Protein AF-A0A849S8N4-F1 (afdb_monomer)

Sequence (124 aa):
MDWRTNKRELRKEKRALIDKIHLDLNAIEQKAVAYHQSTHSNEQLGKEIKVLLNRLISVLNREKLISQDDFSSFSNFRKAITLNNFDSSAFVCQPDNSELLDRIYAAKDQLIHNIETKFNTDFR

Radius of gyration: 16.68 Å; Cα contacts (8 Å, |Δi|>4): 88; chains: 1; bounding box: 46×22×46 Å

Foldseek 3Di:
DDVVVVLVVVLVVLVVLLVVLLVLLVVLLVLLLCQLQDPDRDVVSLVVSVVSLVVSVVSCVVVVLADPVRVVLSVQLVCLRPPPQHPDPPHDRADPPGPSSVSNVVSSVSNSVRSVVSSVVVSD

Nearest PDB structures (foldseek):
  1s94-assembly2_B  TM=5.318E-01  e=7.123E-02  Doryteuthis pealeii
  7udc-assembly1_B  TM=5.295E-01  e=1.558E-01  Rattus norvegicus
  4llc-assembly2_B  TM=5.418E-01  e=4.663E-01  Pseudomonas aeruginosa PAO1
  3lg7-assembly1_B  TM=5.474E-01  e=5.176E-01  synthetic construct

pLDDT: mean 90.96, std 7.12, range [55.38, 97.62]

Structure (mmCIF, N/CA/C/O backbone):
data_AF-A0A849S8N4-F1
#
_entry.id   AF-A0A849S8N4-F1
#
loop_
_atom_site.group_PDB
_atom_site.id
_atom_site.type_symbol
_atom_site.label_atom_id
_atom_site.label_alt_id
_atom_site.label_comp_id
_atom_site.label_asym_id
_atom_site.label_entity_id
_atom_site.label_seq_id
_atom_site.pdbx_PDB_ins_code
_atom_site.Cartn_x
_atom_site.Cartn_y
_atom_site.Cartn_z
_atom_site.occupancy
_atom_site.B_iso_or_equiv
_atom_site.auth_seq_id
_atom_site.auth_comp_id
_atom_site.auth_asym_id
_atom_site.auth_atom_id
_atom_site.pdbx_PDB_model_num
ATOM 1 N N . MET A 1 1 ? 30.457 3.423 -23.949 1.00 55.38 1 MET A N 1
ATOM 2 C CA . MET A 1 1 ? 29.705 2.948 -22.768 1.00 55.38 1 MET A CA 1
ATOM 3 C C . MET A 1 1 ? 28.560 2.094 -23.288 1.00 55.38 1 MET A C 1
ATOM 5 O O . MET A 1 1 ? 27.837 2.568 -24.154 1.00 55.38 1 MET A O 1
ATOM 9 N N . ASP A 1 2 ? 28.475 0.828 -22.883 1.00 77.25 2 ASP A N 1
ATOM 10 C CA . ASP A 1 2 ? 27.567 -0.147 -23.498 1.00 77.25 2 ASP A CA 1
ATOM 11 C C . ASP A 1 2 ? 26.132 0.030 -22.970 1.00 77.25 2 ASP A C 1
ATOM 13 O O . ASP A 1 2 ? 25.839 -0.221 -21.799 1.00 77.25 2 ASP A O 1
ATOM 17 N N . TRP A 1 3 ? 25.235 0.513 -23.830 1.00 75.75 3 TRP A N 1
ATOM 18 C CA . TRP A 1 3 ? 23.852 0.859 -23.484 1.00 75.75 3 TRP A CA 1
ATOM 19 C C . TRP A 1 3 ? 23.062 -0.331 -22.914 1.00 75.75 3 TRP A C 1
ATOM 21 O O . TRP A 1 3 ? 22.162 -0.144 -22.091 1.00 75.75 3 TRP A O 1
ATOM 31 N N . ARG A 1 4 ? 23.421 -1.562 -23.307 1.00 76.38 4 ARG A N 1
ATOM 32 C CA . ARG A 1 4 ? 22.798 -2.801 -22.814 1.00 76.38 4 ARG A CA 1
ATOM 33 C C . ARG A 1 4 ? 23.134 -3.064 -21.351 1.00 76.38 4 ARG A C 1
ATOM 35 O O . ARG A 1 4 ? 22.255 -3.451 -20.581 1.00 76.38 4 ARG A O 1
ATOM 42 N N . THR A 1 5 ? 24.382 -2.811 -20.966 1.00 82.44 5 THR A N 1
ATOM 43 C CA . THR A 1 5 ? 24.846 -2.935 -19.579 1.00 82.44 5 THR A CA 1
ATOM 44 C C . THR A 1 5 ? 24.119 -1.931 -18.691 1.00 82.44 5 THR A C 1
ATOM 46 O O . THR A 1 5 ? 23.567 -2.318 -17.665 1.00 82.44 5 THR A O 1
ATOM 49 N N . ASN A 1 6 ? 23.980 -0.681 -19.144 1.00 84.62 6 ASN A N 1
ATOM 50 C CA . ASN A 1 6 ? 23.258 0.352 -18.395 1.00 84.62 6 ASN A CA 1
ATOM 51 C C . ASN A 1 6 ? 21.762 0.020 -18.211 1.00 84.62 6 ASN A C 1
ATOM 53 O O . ASN A 1 6 ? 21.243 0.177 -17.107 1.00 84.62 6 ASN A O 1
ATOM 57 N N . LYS A 1 7 ? 21.065 -0.500 -19.240 1.00 87.56 7 LYS A N 1
ATOM 58 C CA . LYS A 1 7 ? 19.651 -0.929 -19.106 1.00 87.56 7 LYS A CA 1
ATOM 59 C C . LYS A 1 7 ? 19.503 -2.085 -18.105 1.00 87.56 7 LYS A C 1
ATOM 61 O O . LYS A 1 7 ? 18.538 -2.117 -17.341 1.00 87.56 7 LYS A O 1
ATOM 66 N N . ARG A 1 8 ? 20.449 -3.032 -18.091 1.00 89.81 8 ARG A N 1
ATOM 67 C CA . ARG A 1 8 ? 20.438 -4.175 -17.164 1.00 89.81 8 ARG A CA 1
ATOM 68 C C . ARG A 1 8 ? 20.652 -3.744 -15.715 1.00 89.81 8 ARG A C 1
ATOM 70 O O . ARG A 1 8 ? 19.926 -4.228 -14.850 1.00 89.81 8 ARG A O 1
ATOM 77 N N . GLU A 1 9 ? 21.617 -2.868 -15.455 1.00 92.94 9 GLU A N 1
ATOM 78 C CA . GLU A 1 9 ? 21.875 -2.385 -14.093 1.00 92.94 9 GLU A CA 1
ATOM 79 C C . GLU A 1 9 ? 20.701 -1.552 -13.567 1.00 92.94 9 GLU A C 1
ATOM 81 O O . GLU A 1 9 ? 20.194 -1.848 -12.487 1.00 92.94 9 GLU A O 1
ATOM 86 N N . LEU A 1 10 ? 20.140 -0.650 -14.382 1.00 91.69 10 LEU A N 1
ATOM 87 C CA . LEU A 1 10 ? 18.944 0.111 -14.002 1.00 91.69 10 LEU A CA 1
ATOM 88 C C . LEU A 1 10 ? 17.755 -0.801 -13.649 1.00 91.69 10 LEU A C 1
ATOM 90 O O . LEU A 1 10 ? 17.031 -0.550 -12.685 1.00 91.69 10 LEU A O 1
ATOM 94 N N . ARG A 1 11 ? 17.555 -1.892 -14.403 1.00 93.31 11 ARG A N 1
ATOM 95 C CA . ARG A 1 11 ? 16.510 -2.882 -14.100 1.00 93.31 11 ARG A CA 1
ATOM 96 C C . ARG A 1 11 ? 16.728 -3.541 -12.736 1.0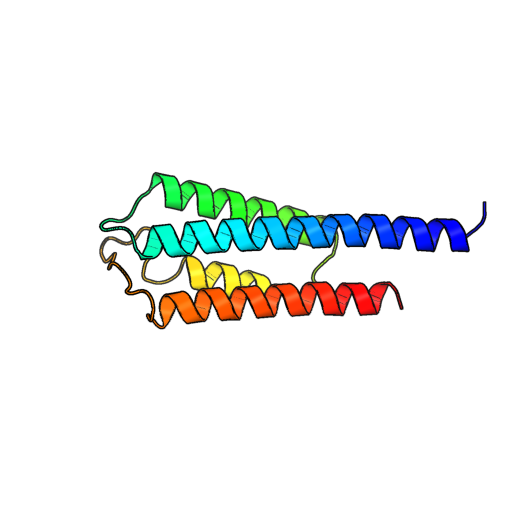0 93.31 11 ARG A C 1
ATOM 98 O O . ARG A 1 11 ? 15.760 -3.730 -12.002 1.00 93.31 11 ARG A O 1
ATOM 105 N N . LYS A 1 12 ? 17.969 -3.907 -12.397 1.00 95.00 12 LYS A N 1
ATOM 106 C CA . LYS A 1 12 ? 18.298 -4.509 -11.092 1.00 95.00 12 LYS A CA 1
ATOM 107 C C . LYS A 1 12 ? 18.065 -3.527 -9.951 1.00 95.00 12 LYS A C 1
ATOM 109 O O . LYS A 1 12 ? 17.455 -3.904 -8.957 1.00 95.00 12 LYS A O 1
ATOM 114 N N . GLU A 1 13 ? 18.502 -2.280 -10.110 1.00 93.94 13 GLU A N 1
ATOM 115 C CA . GLU A 1 13 ? 18.288 -1.220 -9.120 1.00 93.94 13 GLU A CA 1
ATOM 116 C C . GLU A 1 13 ? 16.795 -1.004 -8.856 1.00 93.94 13 GLU A C 1
ATOM 118 O O . GLU A 1 13 ? 16.355 -0.997 -7.704 1.00 93.94 13 GLU A O 1
ATOM 123 N N . LYS A 1 14 ? 15.988 -0.912 -9.921 1.00 94.06 14 LYS A N 1
ATOM 124 C CA . LYS A 1 14 ? 14.531 -0.786 -9.795 1.00 94.06 14 LYS A CA 1
ATOM 125 C C . LYS A 1 14 ? 13.891 -2.016 -9.163 1.00 94.06 14 LYS A C 1
ATOM 127 O O . LYS A 1 14 ? 12.970 -1.857 -8.367 1.00 94.06 14 LYS A O 1
ATOM 132 N N . ARG A 1 15 ? 14.389 -3.222 -9.446 1.00 96.06 15 ARG A N 1
ATOM 133 C CA . ARG A 1 15 ? 13.887 -4.437 -8.797 1.00 96.06 15 ARG A CA 1
ATOM 134 C C . ARG A 1 15 ? 14.169 -4.442 -7.296 1.00 96.06 15 ARG A C 1
ATOM 136 O O . ARG A 1 15 ? 13.244 -4.656 -6.52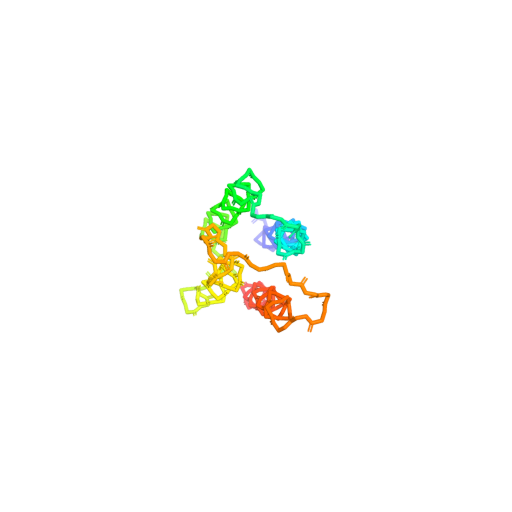5 1.00 96.06 15 ARG A O 1
ATOM 143 N N . ALA A 1 16 ? 15.398 -4.126 -6.890 1.00 96.31 16 ALA A N 1
ATOM 144 C CA . ALA A 1 16 ? 15.770 -4.055 -5.478 1.00 96.31 16 ALA A CA 1
ATOM 145 C C . ALA A 1 16 ? 14.927 -3.022 -4.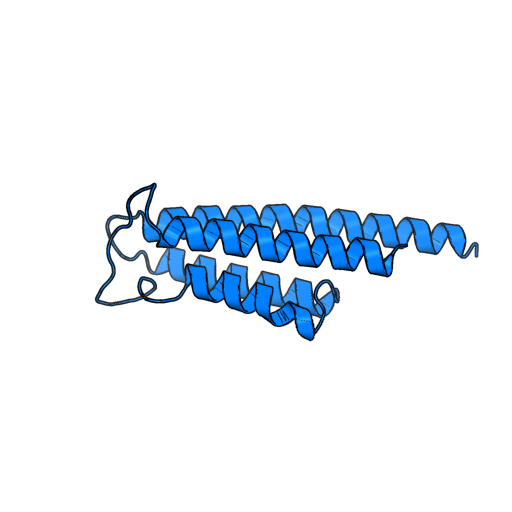708 1.00 96.31 16 ALA A C 1
ATOM 147 O O . ALA A 1 16 ? 14.534 -3.247 -3.563 1.00 96.31 16 ALA A O 1
ATOM 148 N N . LEU A 1 17 ? 14.608 -1.895 -5.349 1.00 95.69 17 LEU A N 1
ATOM 149 C CA . LEU A 1 17 ? 13.689 -0.904 -4.798 1.00 95.69 17 LEU A CA 1
ATOM 150 C C . LEU A 1 17 ? 12.263 -1.456 -4.634 1.00 95.69 17 LEU A C 1
ATOM 152 O O . LEU A 1 17 ? 11.645 -1.218 -3.599 1.00 95.69 17 LEU A O 1
ATOM 156 N N . ILE A 1 18 ? 11.739 -2.171 -5.633 1.00 95.81 18 ILE A N 1
ATOM 157 C CA . ILE A 1 18 ? 10.412 -2.798 -5.552 1.00 95.81 18 ILE A CA 1
ATOM 158 C C . ILE A 1 18 ? 10.383 -3.819 -4.417 1.00 95.81 18 ILE A C 1
ATOM 160 O O . ILE A 1 18 ? 9.487 -3.750 -3.583 1.00 95.81 18 ILE A O 1
ATOM 164 N N . ASP A 1 19 ? 11.389 -4.686 -4.306 1.00 97.00 19 ASP A N 1
ATOM 165 C CA . ASP A 1 19 ? 11.469 -5.673 -3.223 1.00 97.00 19 ASP A CA 1
ATOM 166 C C . ASP A 1 19 ? 11.455 -4.991 -1.838 1.00 97.00 19 ASP A C 1
ATOM 168 O O . ASP A 1 19 ? 10.787 -5.454 -0.914 1.00 97.00 19 ASP A O 1
ATOM 172 N N . LYS A 1 20 ? 12.101 -3.824 -1.697 1.00 96.31 20 LYS A N 1
ATOM 173 C CA . LYS A 1 20 ? 12.003 -3.010 -0.476 1.00 96.31 20 LYS A CA 1
ATOM 174 C C . LYS A 1 20 ? 10.588 -2.469 -0.235 1.00 96.31 20 LYS A C 1
ATOM 176 O O . LYS A 1 20 ? 10.124 -2.478 0.900 1.00 96.31 20 LYS A O 1
ATOM 181 N N . ILE A 1 21 ? 9.895 -2.017 -1.276 1.00 96.25 21 ILE A N 1
ATOM 182 C CA . ILE A 1 21 ? 8.514 -1.522 -1.167 1.00 96.25 21 ILE A CA 1
ATOM 183 C C . ILE A 1 21 ? 7.555 -2.632 -0.730 1.00 96.25 21 ILE A C 1
ATOM 185 O O . ILE A 1 21 ? 6.658 -2.364 0.064 1.00 96.25 21 ILE A O 1
ATOM 189 N N . HIS A 1 22 ? 7.758 -3.872 -1.183 1.00 96.69 22 HIS A N 1
ATOM 190 C CA . HIS A 1 22 ? 7.001 -5.028 -0.684 1.00 96.69 22 HIS A CA 1
ATOM 191 C C . HIS A 1 22 ? 7.162 -5.193 0.832 1.00 96.69 22 HIS A C 1
ATOM 193 O O . HIS A 1 22 ? 6.174 -5.386 1.542 1.00 96.69 22 HIS A O 1
ATOM 199 N N . LEU A 1 23 ? 8.389 -5.065 1.348 1.00 97.19 23 LEU A N 1
ATOM 200 C CA . LEU A 1 23 ? 8.645 -5.119 2.792 1.00 97.19 23 LEU A CA 1
ATOM 201 C C . LEU A 1 23 ? 7.959 -3.966 3.536 1.00 97.19 23 LEU A C 1
ATOM 203 O O . LEU A 1 23 ? 7.317 -4.198 4.560 1.00 97.19 23 LEU A O 1
ATOM 207 N N . ASP A 1 24 ? 8.051 -2.746 3.005 1.00 96.50 24 ASP A N 1
ATOM 208 C CA . ASP A 1 24 ? 7.409 -1.568 3.596 1.00 96.50 24 ASP A CA 1
ATOM 209 C C . ASP A 1 24 ? 5.873 -1.718 3.621 1.00 96.50 24 ASP A C 1
ATOM 211 O O . ASP A 1 24 ? 5.236 -1.397 4.625 1.00 96.50 24 ASP A O 1
ATOM 215 N N . LEU A 1 25 ? 5.270 -2.252 2.553 1.00 97.38 25 LEU A N 1
ATOM 216 C CA . LEU A 1 25 ? 3.831 -2.527 2.470 1.00 97.38 25 LEU A CA 1
ATOM 217 C C . LEU A 1 25 ? 3.378 -3.575 3.488 1.00 97.38 25 LEU A C 1
ATOM 219 O O . LEU A 1 25 ? 2.383 -3.356 4.177 1.00 97.38 25 LEU A O 1
ATOM 223 N N . ASN A 1 26 ? 4.125 -4.671 3.631 1.00 97.50 26 ASN A N 1
ATOM 224 C CA . ASN A 1 26 ? 3.839 -5.692 4.640 1.00 97.50 26 ASN A CA 1
ATOM 225 C C . ASN A 1 26 ? 3.948 -5.126 6.062 1.00 97.50 26 ASN A C 1
ATOM 227 O O . ASN A 1 26 ? 3.108 -5.420 6.908 1.00 97.50 26 ASN A O 1
ATOM 231 N N . ALA A 1 27 ? 4.935 -4.268 6.329 1.00 96.81 27 ALA A N 1
ATOM 232 C CA . ALA A 1 27 ? 5.069 -3.619 7.630 1.00 96.81 27 ALA A CA 1
ATOM 233 C C . ALA A 1 27 ? 3.907 -2.651 7.923 1.00 96.81 27 ALA A C 1
ATOM 235 O O . ALA A 1 27 ? 3.422 -2.591 9.056 1.00 96.81 27 ALA A O 1
ATOM 236 N N . ILE A 1 28 ? 3.448 -1.897 6.916 1.00 97.62 28 ILE A N 1
ATOM 237 C CA . ILE A 1 28 ? 2.277 -1.015 7.038 1.00 97.62 28 ILE A CA 1
ATOM 238 C C . ILE A 1 28 ? 1.018 -1.834 7.315 1.00 97.62 28 ILE A C 1
ATOM 240 O O . ILE A 1 28 ? 0.276 -1.491 8.232 1.00 97.62 28 ILE A O 1
ATOM 244 N N . GLU A 1 29 ? 0.795 -2.910 6.562 1.00 97.19 29 GLU A N 1
ATOM 245 C CA . GLU A 1 29 ? -0.331 -3.821 6.770 1.00 97.19 29 GLU A CA 1
ATOM 246 C C . GLU A 1 29 ? -0.325 -4.395 8.184 1.00 97.19 29 GLU A C 1
ATOM 248 O O . GLU A 1 29 ? -1.314 -4.253 8.892 1.00 97.19 29 GLU A O 1
ATOM 253 N N . GLN A 1 30 ? 0.787 -4.982 8.629 1.00 96.75 30 GLN A N 1
ATOM 254 C CA . GLN A 1 30 ? 0.883 -5.575 9.966 1.00 96.75 30 GLN A CA 1
ATOM 255 C C . GLN A 1 30 ? 0.570 -4.556 11.064 1.00 96.75 30 GLN A C 1
ATOM 257 O O . GLN A 1 30 ? -0.159 -4.859 12.008 1.00 96.75 30 GLN A O 1
ATOM 262 N N . LYS A 1 31 ? 1.076 -3.324 10.931 1.00 96.38 31 LYS A N 1
ATOM 263 C CA . LYS A 1 31 ? 0.758 -2.235 11.863 1.00 96.38 31 LYS A CA 1
ATOM 264 C C . LYS A 1 31 ? -0.711 -1.829 11.797 1.00 96.38 31 LYS A C 1
ATOM 266 O O . LYS A 1 31 ? -1.299 -1.579 12.844 1.00 96.38 31 LYS A O 1
ATOM 271 N N . ALA A 1 32 ? -1.296 -1.759 10.604 1.00 95.44 32 ALA A N 1
ATOM 272 C CA . ALA A 1 32 ? -2.708 -1.439 10.428 1.00 95.44 32 ALA A CA 1
ATOM 273 C C . ALA A 1 32 ? -3.605 -2.516 11.050 1.00 95.44 32 ALA A C 1
ATOM 275 O O . ALA A 1 32 ? -4.485 -2.185 11.837 1.00 95.44 32 ALA A O 1
ATOM 276 N N . VAL A 1 33 ? -3.333 -3.793 10.782 1.00 95.38 33 VAL A N 1
ATOM 277 C CA . VAL A 1 33 ? -4.035 -4.932 11.390 1.00 95.38 33 VAL A CA 1
ATOM 278 C C . VAL A 1 33 ? -3.941 -4.850 12.914 1.00 95.38 33 VAL A C 1
ATOM 280 O O . VAL A 1 33 ? -4.967 -4.814 13.585 1.00 95.38 33 VAL A O 1
ATOM 283 N N . ALA A 1 34 ? -2.733 -4.686 13.462 1.00 94.94 34 ALA A N 1
ATOM 284 C CA . ALA A 1 34 ? -2.533 -4.549 14.904 1.00 94.94 34 ALA A CA 1
ATOM 285 C C . ALA A 1 34 ? -3.274 -3.340 15.506 1.00 94.94 34 ALA A C 1
ATOM 287 O O . ALA A 1 34 ? -3.777 -3.425 16.624 1.00 94.94 34 ALA A O 1
ATOM 288 N N . TYR A 1 35 ? -3.365 -2.225 14.775 1.00 95.12 35 TYR A N 1
ATOM 289 C CA . TYR A 1 35 ? -4.141 -1.054 15.186 1.00 95.12 35 TYR A CA 1
ATOM 290 C C . TYR A 1 35 ? -5.650 -1.331 15.182 1.00 95.12 35 TYR A C 1
ATOM 292 O O . TYR A 1 35 ? -6.351 -0.927 16.099 1.00 95.12 35 TYR A O 1
ATOM 300 N N . HIS A 1 36 ? -6.176 -2.017 14.169 1.00 94.56 36 HIS A N 1
ATOM 301 C CA . HIS A 1 36 ? -7.609 -2.311 14.087 1.00 94.56 36 HIS A CA 1
ATOM 302 C C . HIS A 1 36 ? -8.052 -3.415 15.050 1.00 94.56 36 HIS A C 1
ATOM 304 O O . HIS A 1 36 ? -9.213 -3.435 15.452 1.00 94.56 36 HIS A O 1
ATOM 310 N N . GLN A 1 37 ? -7.136 -4.293 15.451 1.00 94.06 37 GLN A N 1
ATOM 311 C CA . GLN A 1 37 ? -7.368 -5.363 16.423 1.00 94.06 37 GLN A CA 1
ATOM 312 C C . GLN A 1 37 ? -7.062 -4.953 17.870 1.00 94.06 37 GLN A C 1
ATOM 314 O O . GLN A 1 37 ? -7.294 -5.731 18.798 1.00 94.06 37 GLN A O 1
ATOM 319 N N . SER A 1 38 ? -6.518 -3.754 18.105 1.00 91.75 38 SER A N 1
ATOM 320 C CA . SER A 1 38 ? -6.248 -3.306 19.468 1.00 91.75 38 SER A CA 1
ATOM 321 C C . SER A 1 38 ? -7.544 -3.017 20.223 1.00 91.75 38 SER A C 1
ATOM 323 O O . SER A 1 38 ? -8.575 -2.663 19.659 1.00 91.75 38 SER A O 1
ATOM 325 N N . THR A 1 39 ? -7.493 -3.142 21.549 1.00 86.50 39 THR A N 1
ATOM 326 C CA . THR A 1 39 ? -8.659 -2.915 22.420 1.00 86.50 39 THR A CA 1
ATOM 327 C C . THR A 1 39 ? -9.140 -1.464 22.427 1.00 86.50 39 THR A C 1
ATOM 329 O O . THR A 1 39 ? -10.278 -1.190 22.793 1.00 86.50 39 THR A O 1
ATOM 332 N N . HIS A 1 40 ? -8.274 -0.533 22.035 1.00 86.56 40 HIS A N 1
ATOM 333 C CA . HIS A 1 40 ? -8.530 0.899 21.974 1.00 86.56 40 HIS A CA 1
ATOM 334 C C . HIS A 1 40 ? -7.779 1.513 20.791 1.00 86.56 40 HIS A C 1
ATOM 336 O O . HIS A 1 40 ? -6.780 0.955 20.335 1.00 86.56 40 HIS A O 1
ATOM 342 N N . SER A 1 41 ? -8.229 2.684 20.331 1.00 87.12 41 SER A N 1
ATOM 343 C CA . SER A 1 41 ? -7.513 3.473 19.323 1.00 87.12 41 SER A CA 1
ATOM 344 C C . SER A 1 41 ? -6.145 3.889 19.868 1.00 87.12 41 SER A C 1
ATOM 346 O O . SER A 1 41 ? -6.051 4.717 20.775 1.00 87.12 41 SER A O 1
ATOM 348 N N . ASN A 1 42 ? -5.074 3.311 19.325 1.00 90.19 42 ASN A N 1
ATOM 349 C CA . ASN A 1 42 ? -3.708 3.658 19.701 1.00 90.19 42 ASN A CA 1
ATOM 350 C C . ASN A 1 42 ? -3.194 4.805 18.820 1.00 90.19 42 ASN A C 1
ATOM 352 O O . ASN A 1 42 ? -2.648 4.577 17.739 1.00 90.19 42 ASN A O 1
ATOM 356 N N . GLU A 1 43 ? -3.346 6.044 19.290 1.00 89.62 43 GLU A N 1
ATOM 357 C CA . GLU A 1 43 ? -2.956 7.244 18.534 1.00 89.62 43 GLU A CA 1
ATOM 358 C C . GLU A 1 43 ? -1.494 7.233 18.066 1.00 89.62 43 GLU A C 1
ATOM 360 O O . GLU A 1 43 ? -1.176 7.747 16.991 1.00 89.62 43 GLU A O 1
ATOM 365 N N . GLN A 1 44 ? -0.585 6.670 18.866 1.00 91.69 44 GLN A N 1
ATOM 366 C CA . GLN A 1 44 ? 0.832 6.606 18.521 1.00 91.69 44 GLN A CA 1
ATOM 367 C C . GLN A 1 44 ? 1.049 5.693 17.312 1.00 91.69 44 GLN A C 1
ATOM 369 O O . GLN A 1 44 ? 1.695 6.091 16.339 1.00 91.69 44 GLN A O 1
ATOM 374 N N . LEU A 1 45 ? 0.445 4.506 17.330 1.00 93.06 45 LEU A N 1
ATOM 375 C CA . LEU A 1 45 ? 0.492 3.578 16.204 1.00 93.06 45 LEU A CA 1
ATOM 376 C C . LEU A 1 45 ? -0.210 4.166 14.968 1.00 93.06 45 LEU A C 1
ATOM 378 O O . LEU A 1 45 ? 0.308 4.055 13.856 1.00 93.06 45 LEU A O 1
ATOM 382 N N . GLY A 1 46 ? -1.324 4.877 15.158 1.00 93.44 46 GLY A N 1
ATOM 383 C CA . GLY A 1 46 ? -2.012 5.595 14.084 1.00 93.44 46 GLY A CA 1
ATOM 384 C C . GLY A 1 46 ? -1.126 6.656 13.410 1.00 93.44 46 GLY A C 1
ATOM 385 O O . GLY A 1 46 ? -1.040 6.732 12.177 1.00 93.44 46 GLY A O 1
ATOM 386 N N . LYS A 1 47 ? -0.388 7.447 14.201 1.00 93.75 47 LYS A N 1
ATOM 387 C CA . LYS A 1 47 ? 0.604 8.414 13.695 1.00 93.75 47 LYS A CA 1
ATOM 388 C C . LYS A 1 47 ? 1.733 7.724 12.930 1.00 93.75 47 LYS A C 1
ATOM 390 O O . LYS A 1 47 ? 2.101 8.190 11.851 1.00 93.75 47 LYS A O 1
ATOM 395 N N . GLU A 1 48 ? 2.254 6.611 13.439 1.00 95.31 48 GLU A N 1
ATOM 396 C CA . GLU A 1 48 ? 3.290 5.829 12.752 1.00 95.31 48 GLU A CA 1
ATOM 397 C C . GLU A 1 48 ? 2.818 5.320 11.387 1.00 95.31 48 GLU A C 1
ATOM 399 O O . GLU A 1 48 ? 3.516 5.511 10.390 1.00 95.31 48 GLU A O 1
ATOM 404 N N . ILE A 1 49 ? 1.614 4.746 11.315 1.00 96.25 49 ILE A N 1
ATOM 405 C CA . ILE A 1 49 ? 1.006 4.277 10.062 1.00 96.25 49 ILE A CA 1
ATOM 406 C C . ILE A 1 49 ? 0.904 5.427 9.052 1.00 96.25 49 ILE A C 1
ATOM 408 O O . ILE A 1 49 ? 1.326 5.285 7.902 1.00 96.25 49 ILE A O 1
ATOM 412 N N . LYS A 1 50 ? 0.421 6.602 9.478 1.00 95.19 50 LYS A N 1
ATOM 413 C CA . LYS A 1 50 ? 0.335 7.799 8.621 1.00 95.19 50 LYS A CA 1
ATOM 414 C C . LYS A 1 50 ? 1.702 8.232 8.086 1.00 95.19 50 LYS A C 1
ATOM 416 O O . LYS A 1 50 ? 1.821 8.558 6.904 1.00 95.19 50 LYS A O 1
ATOM 421 N N . VAL A 1 51 ? 2.738 8.225 8.926 1.00 96.25 51 VAL A N 1
ATOM 422 C CA . VAL A 1 51 ? 4.112 8.555 8.507 1.00 96.25 51 VAL A CA 1
ATOM 423 C C . VAL A 1 51 ? 4.619 7.560 7.466 1.00 96.25 51 VAL A C 1
ATOM 425 O O . VAL A 1 51 ? 5.194 7.979 6.460 1.00 96.25 51 VAL A O 1
ATOM 428 N N . LEU A 1 52 ? 4.388 6.263 7.669 1.00 96.50 52 LEU A N 1
ATOM 429 C CA . LEU A 1 52 ? 4.803 5.226 6.725 1.00 96.50 52 LEU A CA 1
ATOM 430 C C . LEU A 1 52 ? 4.074 5.351 5.381 1.00 96.50 52 LEU A C 1
ATOM 432 O O . LEU A 1 52 ? 4.727 5.342 4.341 1.00 96.50 52 LEU A O 1
ATOM 436 N N . LEU A 1 53 ? 2.758 5.581 5.388 1.00 96.38 53 LEU A N 1
ATOM 437 C CA . LEU A 1 53 ? 1.971 5.821 4.172 1.00 96.38 53 LEU A CA 1
ATOM 438 C C . LEU A 1 53 ? 2.469 7.051 3.395 1.00 96.38 53 LEU A C 1
ATOM 440 O O . LEU A 1 53 ? 2.589 7.009 2.169 1.00 96.38 53 LEU A O 1
ATOM 444 N N . ASN A 1 54 ? 2.810 8.136 4.095 1.00 95.56 54 ASN A N 1
ATOM 445 C CA . ASN A 1 54 ? 3.361 9.344 3.474 1.00 95.56 54 ASN A CA 1
ATOM 446 C C . ASN A 1 54 ? 4.762 9.116 2.882 1.00 95.56 54 ASN A C 1
ATOM 448 O O . ASN A 1 54 ? 5.092 9.648 1.820 1.00 95.56 54 ASN A O 1
ATOM 452 N N . ARG A 1 55 ? 5.598 8.314 3.548 1.00 95.44 55 ARG A N 1
ATOM 453 C CA . ARG A 1 55 ? 6.911 7.924 3.014 1.00 95.44 55 ARG A CA 1
ATOM 454 C C . ARG A 1 55 ? 6.761 7.056 1.772 1.00 95.44 55 ARG A C 1
ATOM 456 O O . ARG A 1 55 ? 7.421 7.332 0.772 1.00 95.44 55 ARG A O 1
ATOM 463 N N . LEU A 1 56 ? 5.866 6.072 1.815 1.00 95.44 56 LEU A N 1
ATOM 464 C CA . LEU A 1 56 ? 5.593 5.175 0.699 1.00 95.44 56 LEU A CA 1
ATOM 465 C C . LEU A 1 56 ? 5.181 5.957 -0.552 1.00 95.44 56 LEU A C 1
ATOM 467 O O . LEU A 1 56 ? 5.796 5.783 -1.601 1.00 95.44 56 LEU A O 1
ATOM 471 N N . ILE A 1 57 ? 4.218 6.879 -0.449 1.00 93.81 57 ILE A N 1
ATOM 472 C CA . ILE A 1 57 ? 3.780 7.644 -1.627 1.00 93.81 57 ILE A CA 1
ATOM 473 C C . ILE A 1 57 ? 4.868 8.558 -2.189 1.00 93.81 57 ILE A C 1
ATOM 475 O O . ILE A 1 57 ? 4.974 8.719 -3.402 1.00 93.81 57 ILE A O 1
ATOM 479 N N . SER A 1 58 ? 5.717 9.117 -1.323 1.00 93.19 58 SER A N 1
ATOM 480 C CA . SER A 1 58 ? 6.869 9.911 -1.753 1.00 93.19 58 SER A CA 1
ATOM 481 C C . SER A 1 58 ? 7.845 9.070 -2.580 1.00 93.19 58 SER A C 1
ATOM 483 O O . SER A 1 58 ? 8.278 9.500 -3.650 1.00 93.19 58 SER A O 1
ATOM 485 N N . VAL A 1 59 ? 8.134 7.842 -2.136 1.00 93.81 59 VAL A N 1
ATOM 486 C CA . VAL A 1 59 ? 8.984 6.899 -2.877 1.00 93.81 59 VAL A CA 1
ATOM 487 C C . VAL A 1 59 ? 8.329 6.495 -4.196 1.00 93.81 59 VAL A C 1
ATOM 489 O O . VAL A 1 59 ? 8.967 6.617 -5.238 1.00 93.81 59 VAL A O 1
ATOM 492 N N . LEU A 1 60 ? 7.059 6.082 -4.181 1.00 92.56 60 LEU A N 1
ATOM 493 C CA . LEU A 1 60 ? 6.336 5.661 -5.387 1.00 92.56 60 LEU A CA 1
ATOM 494 C C . LEU A 1 60 ? 6.313 6.760 -6.459 1.00 92.56 60 LEU A C 1
ATOM 496 O O . LEU A 1 60 ? 6.593 6.482 -7.626 1.00 92.56 60 LEU A O 1
ATOM 500 N N . ASN A 1 61 ? 6.052 8.007 -6.057 1.00 90.81 61 ASN A N 1
ATOM 501 C CA . ASN A 1 61 ? 6.026 9.154 -6.963 1.00 90.81 61 ASN A CA 1
ATOM 502 C C . ASN A 1 61 ? 7.420 9.513 -7.488 1.00 90.81 61 ASN A C 1
ATOM 504 O O . ASN A 1 61 ? 7.594 9.681 -8.696 1.00 90.81 61 ASN A O 1
ATOM 508 N N . ARG A 1 62 ? 8.421 9.619 -6.603 1.00 91.88 62 ARG A N 1
ATOM 509 C CA . ARG A 1 62 ? 9.799 9.970 -6.991 1.00 91.88 62 ARG A CA 1
ATOM 510 C C . ARG A 1 62 ? 10.366 8.961 -7.981 1.00 91.88 62 ARG A C 1
ATOM 512 O O . ARG A 1 62 ? 11.003 9.334 -8.961 1.00 91.88 62 ARG A O 1
ATOM 519 N N . GLU A 1 63 ? 10.111 7.686 -7.723 1.00 91.56 63 GLU A N 1
ATOM 520 C CA . GLU A 1 63 ? 10.656 6.576 -8.498 1.00 91.56 63 GLU A CA 1
ATOM 521 C C . GLU A 1 63 ? 9.800 6.223 -9.715 1.00 91.56 63 GLU A C 1
ATOM 523 O O . GLU A 1 63 ? 10.210 5.365 -10.503 1.00 91.56 63 GLU A O 1
ATOM 528 N N . LYS A 1 64 ? 8.657 6.913 -9.874 1.00 90.12 64 LYS A N 1
ATOM 529 C CA . LYS A 1 64 ? 7.649 6.720 -10.921 1.00 90.12 64 LYS A CA 1
ATOM 530 C C . LYS A 1 64 ? 7.201 5.264 -11.020 1.00 90.12 64 LYS A C 1
ATOM 532 O O . LYS A 1 64 ? 7.100 4.733 -12.116 1.00 90.12 64 LYS A O 1
ATOM 537 N N . LEU A 1 65 ? 6.969 4.613 -9.881 1.00 88.31 65 LEU A N 1
ATOM 538 C CA . LEU A 1 65 ? 6.602 3.190 -9.808 1.00 88.31 65 LEU A CA 1
ATOM 539 C C . LEU A 1 65 ? 5.101 2.927 -9.947 1.00 88.31 65 LEU A C 1
ATOM 541 O O . LEU A 1 65 ? 4.689 1.783 -10.091 1.00 88.31 65 LEU A O 1
ATOM 545 N N . ILE A 1 66 ? 4.297 3.985 -9.940 1.00 84.44 66 ILE A N 1
ATOM 546 C CA . ILE A 1 66 ? 2.871 3.967 -10.265 1.00 84.44 66 ILE A CA 1
ATOM 547 C C . ILE A 1 66 ? 2.619 5.010 -11.352 1.00 84.44 66 ILE A C 1
ATOM 549 O O . ILE A 1 66 ? 3.277 6.055 -11.380 1.00 84.44 66 ILE A O 1
ATOM 553 N N . SER A 1 67 ? 1.714 4.714 -12.282 1.00 77.69 67 SER A N 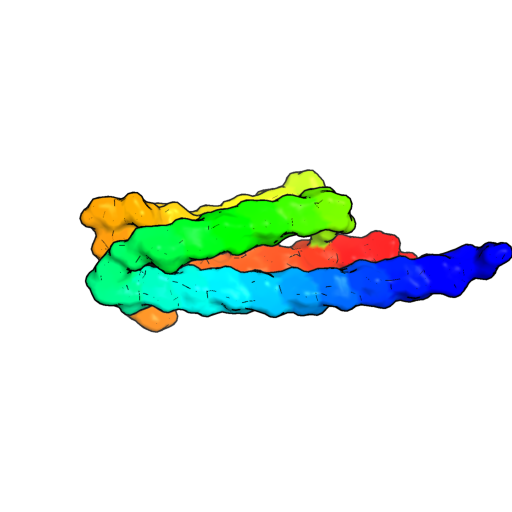1
ATOM 554 C CA . SER A 1 67 ? 1.234 5.717 -13.233 1.00 77.69 67 SER A CA 1
ATOM 555 C C . SER A 1 67 ? 0.243 6.671 -12.549 1.00 77.69 67 SER A C 1
ATOM 557 O O . SER A 1 67 ? -0.217 6.409 -11.435 1.00 77.69 67 SER A O 1
ATOM 559 N N . GLN A 1 68 ? -0.093 7.790 -13.199 1.00 75.56 68 GLN A N 1
ATOM 560 C CA . GLN A 1 68 ? -1.177 8.653 -12.711 1.00 75.56 68 GLN A CA 1
ATOM 561 C C . GLN A 1 68 ? -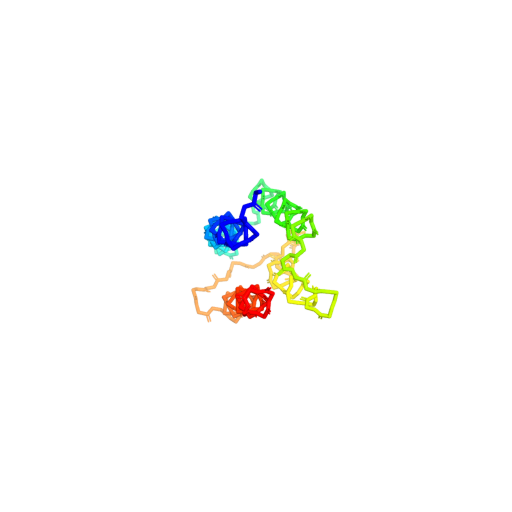2.519 7.910 -12.682 1.00 75.56 68 GLN A C 1
ATOM 563 O O . GLN A 1 68 ? -3.279 8.085 -11.732 1.00 75.56 68 GLN A O 1
ATOM 568 N N . ASP A 1 69 ? -2.764 7.037 -13.660 1.00 74.00 69 ASP A N 1
ATOM 569 C CA . ASP A 1 69 ? -3.982 6.226 -13.741 1.00 74.00 69 ASP A CA 1
ATOM 570 C C . ASP A 1 69 ? -4.036 5.176 -12.612 1.00 74.00 69 ASP A C 1
ATOM 572 O O . ASP A 1 69 ? -5.086 4.917 -12.015 1.00 74.00 69 ASP A O 1
ATOM 576 N N . ASP A 1 70 ? -2.870 4.654 -12.218 1.00 76.75 70 ASP A N 1
ATOM 577 C CA . ASP A 1 70 ? -2.719 3.690 -11.124 1.00 76.75 70 ASP A CA 1
ATOM 578 C C . ASP A 1 70 ? -2.651 4.336 -9.738 1.00 76.75 70 ASP A C 1
ATOM 580 O O . ASP A 1 70 ? -2.653 3.626 -8.735 1.00 76.75 70 ASP A O 1
ATOM 584 N N . PHE A 1 71 ? -2.622 5.668 -9.628 1.00 82.44 71 PHE A N 1
ATOM 585 C CA . PHE A 1 71 ? -2.594 6.352 -8.328 1.00 82.44 71 PHE A CA 1
ATOM 586 C C . PHE A 1 71 ? -3.816 6.005 -7.458 1.00 82.44 71 PHE A C 1
ATOM 588 O O . PHE A 1 71 ? -3.773 6.057 -6.223 1.00 82.44 71 PHE A O 1
ATOM 595 N N . SER A 1 72 ? -4.906 5.602 -8.113 1.00 87.00 72 SER A N 1
ATOM 596 C CA . SER A 1 72 ? -6.108 5.067 -7.484 1.00 87.00 72 SER A CA 1
ATOM 597 C C . SER A 1 72 ? -5.818 3.870 -6.568 1.00 87.00 72 SER A C 1
ATOM 599 O O . SER A 1 72 ? -6.408 3.800 -5.491 1.00 87.00 72 SER A O 1
ATOM 601 N N . SER A 1 73 ? -4.869 2.986 -6.902 1.00 90.12 73 SER A N 1
ATOM 602 C CA . SER A 1 73 ? -4.554 1.807 -6.080 1.00 90.12 73 SER A CA 1
ATOM 603 C C . SER A 1 73 ? -3.907 2.190 -4.746 1.00 90.12 73 SER A C 1
ATOM 605 O O . SER A 1 73 ? -4.339 1.710 -3.697 1.00 90.12 73 SER A O 1
ATOM 607 N N . PHE A 1 74 ? -2.967 3.144 -4.742 1.00 93.50 74 PHE A N 1
ATOM 608 C CA . PHE A 1 74 ? -2.414 3.683 -3.496 1.00 93.50 74 PHE A CA 1
ATOM 609 C C . PHE A 1 74 ? -3.485 4.408 -2.672 1.00 93.50 74 PHE A C 1
ATOM 611 O O . PHE A 1 74 ? -3.565 4.231 -1.454 1.00 93.50 74 PHE A O 1
ATOM 618 N N . SER A 1 75 ? -4.330 5.214 -3.324 1.00 93.06 75 SER A N 1
ATOM 619 C CA . SER A 1 75 ? -5.438 5.899 -2.649 1.00 93.06 75 SER A CA 1
ATOM 620 C C . SER A 1 75 ? -6.387 4.905 -1.975 1.00 93.06 75 SER A C 1
ATOM 622 O O . SER A 1 75 ? -6.782 5.119 -0.829 1.00 93.06 75 SER A O 1
ATOM 624 N N . ASN A 1 76 ? -6.704 3.800 -2.652 1.00 93.62 76 ASN A N 1
ATOM 625 C CA . ASN A 1 76 ? -7.562 2.741 -2.133 1.00 93.62 76 ASN A CA 1
ATOM 626 C C . ASN A 1 76 ? -6.919 2.018 -0.948 1.00 93.62 76 ASN A C 1
ATOM 628 O O . ASN A 1 76 ? -7.583 1.860 0.072 1.00 93.62 76 ASN A O 1
ATOM 632 N N . PHE A 1 77 ? -5.631 1.672 -1.026 1.00 95.94 77 PHE A N 1
ATOM 633 C CA . PHE A 1 77 ? -4.906 1.071 0.098 1.00 95.94 77 PHE A CA 1
ATOM 634 C C . PHE A 1 77 ? -4.882 1.987 1.324 1.00 95.94 77 PHE A C 1
ATOM 636 O O . PHE A 1 77 ? -5.246 1.579 2.427 1.00 95.94 77 PHE A O 1
ATOM 643 N N . ARG A 1 78 ? -4.555 3.270 1.129 1.00 95.44 78 ARG A N 1
ATOM 644 C CA . ARG A 1 78 ? -4.604 4.263 2.207 1.00 95.44 78 ARG A CA 1
ATOM 645 C C . ARG A 1 78 ? -6.002 4.355 2.819 1.00 95.44 78 ARG A C 1
ATOM 647 O O . ARG A 1 78 ? -6.121 4.365 4.039 1.00 95.44 78 ARG A O 1
ATOM 654 N N . LYS A 1 79 ? -7.049 4.423 1.994 1.00 94.25 79 LYS A N 1
ATOM 655 C CA . LYS A 1 79 ? -8.440 4.496 2.465 1.0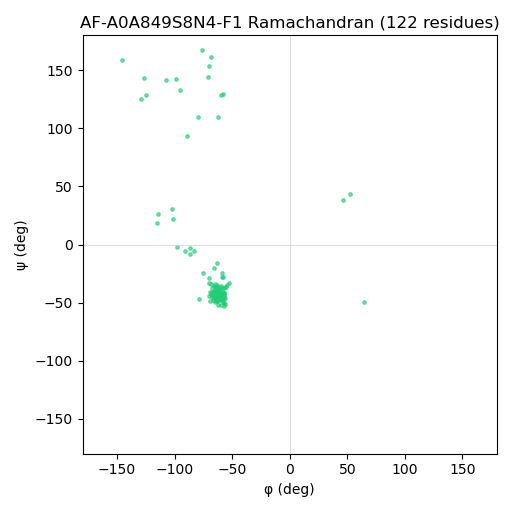0 94.25 79 LYS A CA 1
ATOM 656 C C . LYS A 1 79 ? -8.859 3.240 3.222 1.00 94.25 79 LYS A C 1
ATOM 658 O O . LYS A 1 79 ? -9.507 3.386 4.249 1.00 94.25 79 LYS A O 1
ATOM 663 N N . ALA A 1 80 ? -8.477 2.052 2.756 1.00 93.81 80 ALA A N 1
ATOM 664 C CA . ALA A 1 80 ? -8.790 0.793 3.430 1.00 93.81 80 ALA A CA 1
ATOM 665 C C . ALA A 1 80 ? -8.280 0.782 4.879 1.00 93.81 80 ALA A C 1
ATOM 667 O O . ALA A 1 80 ? -8.975 0.300 5.764 1.00 93.81 80 ALA A O 1
ATOM 668 N N . ILE A 1 81 ? -7.116 1.391 5.123 1.00 94.06 81 ILE A N 1
ATOM 669 C CA . ILE A 1 81 ? -6.540 1.534 6.464 1.00 94.06 81 ILE A CA 1
ATOM 670 C C . ILE A 1 81 ? -7.207 2.671 7.252 1.00 94.06 81 ILE A C 1
ATOM 672 O O . ILE A 1 81 ? -7.526 2.527 8.424 1.00 94.06 81 ILE A O 1
ATOM 676 N N . THR A 1 82 ? -7.384 3.848 6.648 1.00 92.31 82 THR A N 1
ATOM 677 C CA . THR A 1 82 ? -7.678 5.064 7.431 1.00 92.31 82 THR A CA 1
ATOM 678 C C . THR A 1 82 ? -9.155 5.445 7.520 1.00 92.31 82 THR A C 1
ATOM 680 O O . THR A 1 82 ? -9.469 6.477 8.106 1.00 92.31 82 THR A O 1
ATOM 683 N N . LEU A 1 83 ? -10.067 4.713 6.883 1.00 85.56 83 LEU A N 1
ATOM 684 C CA . LEU A 1 83 ? -11.473 5.115 6.777 1.00 85.56 83 LEU A CA 1
ATOM 685 C C . LEU A 1 83 ? -12.347 4.396 7.823 1.00 85.56 83 LEU A C 1
ATOM 687 O O . LEU A 1 83 ? -12.149 3.222 8.114 1.00 85.56 83 LEU A O 1
ATOM 691 N N . ASN A 1 84 ? -13.330 5.115 8.377 1.00 77.25 84 ASN A N 1
ATOM 692 C CA . ASN A 1 84 ? -14.306 4.697 9.404 1.00 77.25 84 ASN A CA 1
ATOM 693 C C . ASN A 1 84 ? -13.753 4.342 10.799 1.00 77.25 84 ASN A C 1
ATOM 695 O O . ASN A 1 84 ? -14.276 4.8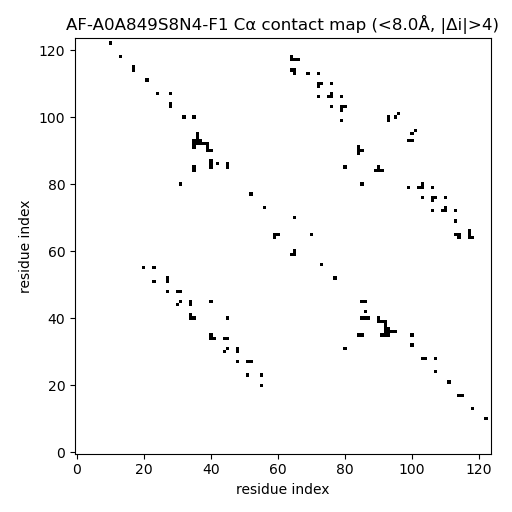44 11.791 1.00 77.25 84 ASN A O 1
ATOM 699 N N . ASN A 1 85 ? -12.717 3.506 10.896 1.00 83.25 85 ASN A N 1
ATOM 700 C CA . ASN A 1 85 ? -12.250 2.918 12.161 1.00 83.25 85 ASN A CA 1
ATOM 701 C C . ASN A 1 85 ? -10.844 3.390 12.572 1.00 83.25 85 ASN A C 1
ATOM 703 O O . ASN A 1 85 ? -10.114 2.660 13.240 1.00 83.25 85 ASN A O 1
ATOM 707 N N . PHE A 1 86 ? -10.439 4.581 12.129 1.00 85.38 86 PHE A N 1
ATOM 708 C CA . PHE A 1 86 ? -9.097 5.126 12.332 1.00 85.38 86 PHE A CA 1
ATOM 709 C C . PHE A 1 86 ? -9.175 6.536 12.914 1.00 85.38 86 PHE A C 1
ATOM 711 O O . PHE A 1 86 ? -9.846 7.392 12.339 1.00 85.38 86 PHE A O 1
ATOM 718 N N . ASP A 1 87 ? -8.502 6.771 14.044 1.00 71.62 87 ASP A N 1
ATOM 719 C CA . ASP A 1 87 ? -8.553 8.022 14.821 1.00 71.62 87 ASP A CA 1
ATOM 720 C C . ASP A 1 87 ? -9.990 8.544 15.030 1.00 71.62 87 ASP A C 1
ATOM 722 O O . ASP A 1 87 ? -10.268 9.740 14.947 1.00 71.62 87 ASP A O 1
ATOM 726 N N . SER A 1 88 ? -10.924 7.622 15.262 1.00 69.56 88 SER A N 1
ATOM 727 C CA . SER A 1 88 ? -12.348 7.909 15.413 1.00 69.56 88 SER A CA 1
ATOM 728 C C . SER A 1 88 ? -12.768 7.750 16.869 1.00 69.56 88 SER A C 1
ATOM 730 O O . SER A 1 88 ? -12.353 6.805 17.541 1.00 69.56 88 SER A O 1
ATOM 732 N N . SER A 1 89 ? -13.658 8.625 17.343 1.00 74.00 89 SER A N 1
ATOM 733 C CA . SER A 1 89 ? -14.358 8.438 18.622 1.00 74.00 89 SER A CA 1
ATOM 734 C C . SER A 1 89 ? -15.252 7.191 18.628 1.00 74.00 89 SER A C 1
ATOM 736 O O . SER A 1 89 ? -15.630 6.719 19.695 1.00 74.00 89 SER A O 1
ATOM 738 N N . ALA A 1 90 ? -15.555 6.641 17.448 1.00 80.25 90 ALA A N 1
ATOM 739 C CA . ALA A 1 90 ? -16.304 5.407 17.239 1.00 80.25 90 ALA A CA 1
ATOM 740 C C . ALA A 1 90 ? -15.394 4.214 16.883 1.00 80.25 90 ALA A C 1
ATOM 742 O O . ALA A 1 90 ? -15.801 3.341 16.122 1.00 80.25 90 ALA A O 1
ATOM 743 N N . PHE A 1 91 ? -14.148 4.183 17.374 1.00 88.69 91 PHE A N 1
ATOM 744 C CA . PHE A 1 91 ? -13.256 3.040 17.167 1.00 88.69 91 PHE A CA 1
ATOM 745 C C . PHE A 1 91 ? -13.874 1.749 17.720 1.00 88.69 91 PHE A C 1
ATOM 747 O O . PHE A 1 91 ? -14.272 1.683 18.884 1.00 88.69 91 PHE A O 1
ATOM 754 N N . VAL A 1 92 ? -13.891 0.711 16.889 1.00 90.25 92 VAL A N 1
ATOM 755 C CA . VAL A 1 92 ? -14.325 -0.637 17.245 1.00 90.25 92 VAL A CA 1
ATOM 756 C C . VAL A 1 92 ? -13.203 -1.615 16.916 1.00 90.25 92 VAL A C 1
ATOM 758 O O . VAL A 1 92 ? -12.686 -1.627 15.795 1.00 90.25 92 VAL A O 1
ATOM 761 N N . CYS A 1 93 ? -12.840 -2.444 17.897 1.00 92.44 93 CYS A N 1
ATOM 762 C CA . CYS A 1 93 ? -11.913 -3.551 17.689 1.00 92.44 93 CYS A CA 1
ATOM 763 C C . CYS A 1 93 ? -12.484 -4.514 16.641 1.00 92.44 93 CYS A C 1
ATOM 765 O O . CYS A 1 93 ? -13.641 -4.933 16.726 1.00 92.44 93 CYS A O 1
ATOM 767 N N . GLN A 1 94 ? -11.673 -4.835 15.643 1.00 94.38 94 GLN A N 1
ATOM 768 C CA . GLN A 1 94 ? -12.050 -5.694 14.534 1.00 94.38 94 GLN A CA 1
ATOM 769 C C . GLN A 1 94 ? -11.614 -7.140 14.802 1.00 94.38 94 GLN A C 1
ATOM 771 O O . GLN A 1 94 ? -10.460 -7.356 15.172 1.00 94.38 94 GLN A O 1
ATOM 776 N N . PRO A 1 95 ? -12.486 -8.144 14.596 1.00 93.38 95 PRO A N 1
ATOM 777 C CA . PRO A 1 95 ? -12.071 -9.543 14.640 1.00 93.38 95 PRO A CA 1
ATOM 778 C C . PRO A 1 95 ? -11.158 -9.899 13.452 1.00 93.38 95 PRO A C 1
ATOM 780 O O . PRO A 1 95 ? -11.167 -9.216 12.424 1.00 93.38 95 PRO A O 1
ATOM 783 N N . ASP A 1 96 ? -10.411 -11.001 13.577 1.00 90.38 96 ASP A N 1
ATOM 784 C CA . ASP A 1 96 ? -9.472 -11.507 12.556 1.00 90.38 96 ASP A CA 1
ATOM 785 C C . ASP A 1 96 ? -10.102 -11.672 11.163 1.00 90.38 96 ASP A C 1
ATOM 787 O O . ASP A 1 96 ? -9.441 -11.463 10.155 1.00 90.38 96 ASP A O 1
ATOM 791 N N . ASN A 1 97 ? -11.389 -12.015 11.102 1.00 91.56 97 ASN A N 1
ATOM 792 C CA . ASN A 1 97 ? -12.153 -12.243 9.874 1.00 91.56 97 ASN A CA 1
ATOM 793 C C . A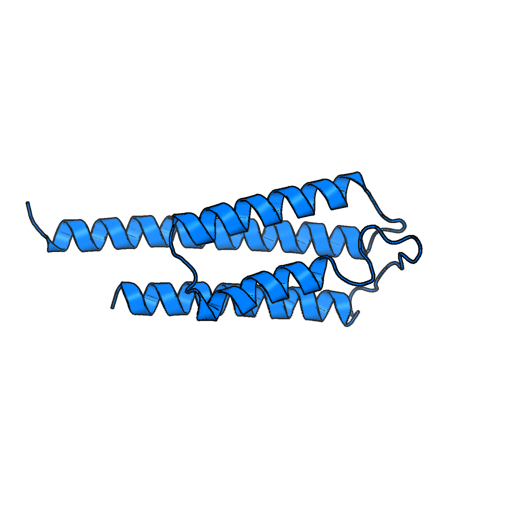SN A 1 97 ? -13.050 -11.055 9.487 1.00 91.56 97 ASN A C 1
ATOM 795 O O . ASN A 1 97 ? -14.081 -11.234 8.835 1.00 91.56 97 ASN A O 1
ATOM 799 N N . SER A 1 98 ? -12.734 -9.853 9.968 1.00 93.94 98 SER A N 1
ATOM 800 C CA . SER A 1 98 ? -13.522 -8.674 9.629 1.00 93.94 98 SER A CA 1
ATOM 801 C C . SER A 1 98 ? -13.317 -8.264 8.172 1.00 93.94 98 SER A C 1
ATOM 803 O O . SER A 1 98 ? -12.204 -8.259 7.646 1.00 93.94 98 SER A O 1
ATOM 805 N N . GLU A 1 99 ? -14.397 -7.785 7.557 1.00 94.00 99 GLU A N 1
ATOM 806 C CA . GLU A 1 99 ? -14.357 -7.238 6.201 1.00 94.00 99 GLU A CA 1
ATOM 807 C C . GLU A 1 99 ? -13.364 -6.064 6.079 1.00 94.00 99 GLU A C 1
ATOM 809 O O . GLU A 1 99 ? -12.799 -5.815 5.016 1.00 94.00 99 GLU A O 1
ATOM 814 N N . LEU A 1 100 ? -13.130 -5.328 7.173 1.00 93.81 100 LEU A N 1
ATOM 815 C CA . LEU A 1 100 ? -12.151 -4.246 7.199 1.00 93.81 100 LEU A CA 1
ATOM 816 C C . LEU A 1 100 ? -10.737 -4.774 6.936 1.00 93.81 100 LEU A C 1
ATOM 818 O O . LEU A 1 100 ? -10.038 -4.216 6.090 1.00 93.81 100 LEU A O 1
ATOM 822 N N . LEU A 1 101 ? -10.325 -5.839 7.629 1.00 94.62 101 LEU A N 1
ATOM 823 C CA . LEU A 1 101 ? -8.998 -6.428 7.444 1.00 94.62 101 LEU A CA 1
ATOM 824 C C . LEU A 1 101 ? -8.864 -7.047 6.046 1.00 94.62 101 LEU A C 1
ATOM 826 O O . LEU A 1 101 ? -7.878 -6.774 5.363 1.00 94.62 101 LEU A O 1
ATOM 830 N N . ASP A 1 102 ? -9.895 -7.745 5.562 1.00 95.44 102 ASP A N 1
ATOM 831 C CA . ASP A 1 102 ? -9.927 -8.296 4.197 1.00 95.44 102 ASP A CA 1
ATOM 832 C C . ASP A 1 102 ? -9.733 -7.216 3.126 1.00 95.44 102 ASP A C 1
ATOM 834 O O . ASP A 1 102 ? -8.979 -7.395 2.165 1.00 95.44 102 ASP A O 1
ATOM 838 N N . ARG A 1 103 ? -10.363 -6.049 3.302 1.00 95.69 103 ARG A N 1
ATOM 839 C CA . ARG A 1 103 ? -10.180 -4.903 2.400 1.00 95.69 103 ARG A CA 1
ATOM 840 C C . ARG A 1 103 ? -8.758 -4.346 2.448 1.00 95.69 103 ARG A C 1
ATOM 842 O O . ARG A 1 103 ? -8.264 -3.914 1.406 1.00 95.69 103 ARG A O 1
ATOM 849 N N . ILE A 1 104 ? -8.099 -4.339 3.610 1.00 95.94 104 ILE A N 1
ATOM 850 C CA . ILE A 1 104 ? -6.688 -3.930 3.724 1.00 95.94 104 ILE A CA 1
ATOM 851 C C . ILE A 1 104 ? -5.805 -4.891 2.923 1.00 95.94 104 ILE A C 1
ATOM 853 O O . ILE A 1 104 ? -5.011 -4.422 2.101 1.00 95.94 104 ILE A O 1
ATOM 857 N N . TYR A 1 105 ? -5.985 -6.203 3.103 1.00 96.50 105 TYR A N 1
ATOM 858 C CA . TYR A 1 105 ? -5.228 -7.234 2.386 1.00 96.50 105 TYR A CA 1
ATOM 859 C C . TYR A 1 105 ? -5.420 -7.120 0.870 1.00 96.50 105 TYR A C 1
ATOM 861 O O . TYR A 1 105 ? -4.451 -6.965 0.124 1.00 96.50 105 TYR A O 1
ATOM 869 N N . ALA A 1 106 ? -6.672 -7.073 0.412 1.00 96.50 106 ALA A N 1
ATOM 870 C CA . ALA A 1 106 ? -6.991 -6.960 -1.009 1.00 96.50 106 ALA A CA 1
ATOM 871 C C . ALA A 1 106 ? -6.428 -5.672 -1.637 1.00 96.50 106 ALA A C 1
ATOM 873 O O . ALA A 1 106 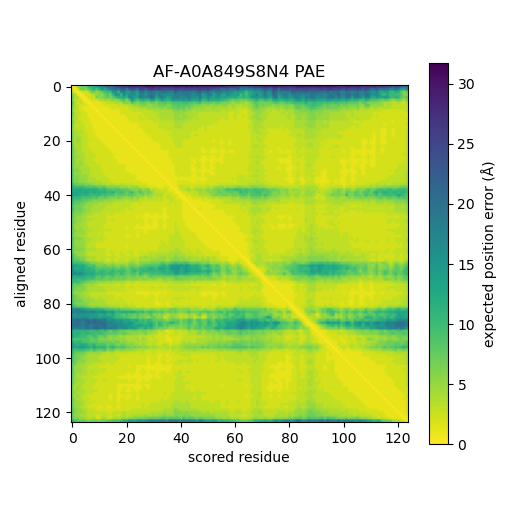? -5.904 -5.690 -2.754 1.00 96.50 106 ALA A O 1
ATOM 874 N N . ALA A 1 107 ? -6.500 -4.541 -0.927 1.00 96.50 107 ALA A N 1
ATOM 875 C CA . ALA A 1 107 ? -5.976 -3.279 -1.435 1.00 96.50 107 ALA A CA 1
ATOM 876 C C . ALA A 1 107 ? -4.437 -3.256 -1.489 1.00 96.50 107 ALA A C 1
ATOM 878 O O . ALA A 1 107 ? -3.879 -2.652 -2.411 1.00 96.50 107 ALA A O 1
ATOM 879 N N . LYS A 1 108 ? -3.749 -3.927 -0.551 1.00 97.00 108 LYS A N 1
ATOM 880 C CA . LYS A 1 108 ? -2.293 -4.126 -0.620 1.00 97.00 108 LYS A CA 1
ATOM 881 C C . LYS A 1 108 ? -1.926 -4.940 -1.857 1.00 97.00 108 LYS A C 1
ATOM 883 O O . LYS A 1 108 ? -1.080 -4.502 -2.638 1.00 97.00 108 LYS A O 1
ATOM 888 N N . ASP A 1 109 ? -2.569 -6.087 -2.048 1.00 96.44 109 ASP A N 1
ATOM 889 C CA . ASP A 1 109 ? -2.258 -7.002 -3.149 1.00 96.44 109 ASP A CA 1
ATOM 890 C C . ASP A 1 109 ? -2.491 -6.337 -4.508 1.00 96.44 109 ASP A C 1
ATOM 892 O O . ASP A 1 109 ? -1.658 -6.447 -5.411 1.00 96.44 109 ASP A O 1
ATOM 896 N N . GLN A 1 110 ? -3.560 -5.545 -4.634 1.00 95.19 110 GLN A N 1
ATOM 897 C CA . GLN A 1 110 ? -3.816 -4.758 -5.839 1.00 95.19 110 GLN A CA 1
ATOM 898 C C . GLN A 1 110 ? -2.729 -3.702 -6.095 1.00 95.19 110 GLN A C 1
ATOM 900 O O . GLN A 1 110 ? -2.305 -3.512 -7.237 1.00 95.19 110 GLN A O 1
ATOM 905 N N . LEU A 1 111 ? -2.258 -3.006 -5.055 1.00 95.50 111 LEU A N 1
ATOM 906 C CA . LEU A 1 111 ? -1.176 -2.028 -5.188 1.00 95.50 111 LEU A CA 1
ATOM 907 C C . LEU A 1 111 ? 0.136 -2.702 -5.619 1.00 95.50 111 LEU A C 1
ATOM 909 O O . LEU A 1 111 ? 0.802 -2.208 -6.532 1.00 95.50 111 LEU A O 1
ATOM 913 N N . ILE A 1 112 ? 0.478 -3.845 -5.019 1.00 95.69 112 ILE A N 1
ATOM 914 C CA . ILE A 1 112 ? 1.641 -4.653 -5.411 1.00 95.69 112 ILE A CA 1
ATOM 915 C C . ILE A 1 112 ? 1.532 -5.066 -6.880 1.00 95.69 112 ILE A C 1
ATOM 917 O O . ILE A 1 112 ? 2.470 -4.862 -7.653 1.00 95.69 112 ILE A O 1
ATOM 921 N N . HIS A 1 113 ? 0.379 -5.603 -7.280 1.00 94.44 113 HIS A N 1
ATOM 922 C CA . HIS A 1 113 ? 0.142 -6.049 -8.647 1.00 94.44 113 HIS A CA 1
ATOM 923 C C . HIS A 1 113 ? 0.353 -4.923 -9.669 1.00 94.44 113 HIS A C 1
ATOM 925 O O . HIS A 1 113 ? 0.997 -5.136 -10.700 1.00 94.44 113 HIS A O 1
ATOM 931 N N . ASN A 1 114 ? -0.131 -3.714 -9.378 1.00 92.88 114 ASN A N 1
ATOM 932 C CA . ASN A 1 114 ? 0.023 -2.571 -10.278 1.00 92.88 114 ASN A CA 1
ATOM 933 C C . ASN A 1 114 ? 1.490 -2.120 -10.387 1.00 92.88 114 ASN A C 1
ATOM 935 O O . ASN A 1 114 ? 1.962 -1.851 -11.493 1.00 92.88 114 ASN A O 1
ATOM 939 N N . ILE A 1 115 ? 2.233 -2.094 -9.273 1.00 94.12 115 ILE A N 1
ATOM 940 C CA . ILE A 1 115 ? 3.671 -1.762 -9.269 1.00 94.12 115 ILE A CA 1
ATOM 941 C C . ILE A 1 115 ? 4.458 -2.770 -10.120 1.00 94.12 115 ILE A C 1
ATOM 943 O O . ILE A 1 115 ? 5.270 -2.383 -10.963 1.00 94.12 115 ILE A O 1
ATOM 947 N N . GLU A 1 116 ? 4.196 -4.064 -9.938 1.00 94.44 116 GLU A N 1
ATOM 948 C CA . GLU A 1 116 ? 4.857 -5.141 -10.685 1.00 94.44 116 GLU A CA 1
ATOM 949 C C . GLU A 1 116 ? 4.509 -5.105 -12.179 1.00 94.44 116 GLU A C 1
ATOM 951 O O . GLU A 1 116 ? 5.379 -5.236 -13.045 1.00 94.44 116 GLU A O 1
ATOM 956 N N . THR A 1 117 ? 3.239 -4.867 -12.504 1.00 92.50 117 THR A N 1
ATOM 957 C CA . THR A 1 117 ? 2.769 -4.728 -13.889 1.00 92.50 117 THR A CA 1
ATOM 958 C C . THR A 1 117 ? 3.453 -3.562 -14.587 1.00 92.50 117 THR A C 1
ATOM 960 O O . THR A 1 117 ? 3.928 -3.696 -15.724 1.00 92.50 117 THR A O 1
ATOM 963 N N . LYS A 1 118 ? 3.575 -2.429 -13.894 1.00 90.94 118 LYS A N 1
ATOM 964 C CA . LYS A 1 118 ? 4.284 -1.269 -14.416 1.00 90.94 118 LYS A CA 1
ATOM 965 C C . LYS A 1 118 ? 5.767 -1.559 -14.634 1.00 90.94 118 LYS A C 1
ATOM 967 O O . LYS A 1 118 ? 6.274 -1.288 -15.720 1.00 90.94 118 LYS A O 1
ATOM 972 N N . PHE A 1 119 ? 6.447 -2.161 -13.662 1.00 92.94 119 PHE A N 1
ATOM 973 C CA . PHE A 1 119 ? 7.852 -2.546 -13.809 1.00 92.94 119 PHE A CA 1
ATOM 974 C C . PHE A 1 119 ? 8.081 -3.461 -15.017 1.00 92.94 119 PHE A C 1
ATOM 976 O O . PHE A 1 119 ? 8.988 -3.225 -15.817 1.00 92.94 119 PHE A O 1
ATOM 983 N N . ASN A 1 120 ? 7.231 -4.472 -15.191 1.00 91.56 120 ASN A N 1
ATOM 984 C CA . ASN A 1 120 ? 7.310 -5.375 -16.337 1.00 91.56 120 ASN A CA 1
ATOM 985 C C . ASN A 1 120 ? 7.078 -4.647 -17.665 1.00 91.56 120 ASN A C 1
ATOM 987 O O . ASN A 1 120 ? 7.707 -4.987 -18.662 1.00 91.56 120 ASN A O 1
ATOM 991 N N . THR A 1 121 ? 6.209 -3.637 -17.684 1.00 90.50 121 THR A N 1
ATOM 992 C CA . THR A 1 121 ? 5.953 -2.817 -18.875 1.00 90.50 121 THR A CA 1
ATOM 993 C C . THR A 1 121 ? 7.146 -1.919 -19.210 1.00 90.50 121 THR A C 1
ATOM 995 O O . THR A 1 121 ? 7.560 -1.871 -20.366 1.00 90.50 121 THR A O 1
ATOM 998 N N . ASP A 1 122 ? 7.743 -1.267 -18.208 1.00 89.75 122 ASP A N 1
ATOM 999 C CA . ASP A 1 122 ? 8.863 -0.331 -18.386 1.00 89.75 122 ASP A CA 1
ATOM 1000 C C . ASP A 1 122 ? 10.173 -1.038 -18.802 1.00 89.75 122 ASP A C 1
ATOM 1002 O O . ASP A 1 122 ? 11.018 -0.448 -19.480 1.00 89.75 122 ASP A O 1
ATOM 1006 N N . PHE A 1 123 ? 10.356 -2.306 -18.410 1.00 87.06 123 PHE A N 1
ATOM 1007 C CA . PHE A 1 123 ? 11.586 -3.079 -18.640 1.00 87.06 123 PHE A CA 1
ATOM 1008 C C . PHE A 1 123 ? 11.422 -4.288 -19.568 1.00 87.06 123 PHE A C 1
ATOM 1010 O O . PHE A 1 123 ? 12.295 -5.166 -19.574 1.00 87.06 123 PHE A O 1
ATOM 1017 N N . ARG A 1 124 ? 10.345 -4.315 -20.361 1.00 78.12 124 ARG A N 1
ATOM 1018 C CA . ARG A 1 124 ? 10.189 -5.251 -21.483 1.00 78.12 124 ARG A CA 1
ATOM 1019 C C . ARG A 1 124 ? 11.362 -5.178 -22.477 1.00 78.12 124 ARG A C 1
ATOM 1021 O O . ARG A 1 124 ? 12.067 -4.132 -22.589 1.00 78.12 124 ARG A O 1
#

Secondary structure (DSSP, 8-state):
--HHHHHHHHHHHHHHHHHHHHHHHHHHHHHHHHHHTSSS--HHHHHHHHHHHHHHHHHHHHTT-S-TTTHHHHHHHHHHHHSSSSS-TT--PPPTT-HHHHHHHHHHHHHHHHHHHHHHHHT-

Mean predicted aligned error: 4.45 Å

Solvent-accessible surface area (backbone atoms only — not comparable to full-atom values): 6896 Å² total; per-residue (Å²): 133,64,67,67,59,54,55,52,51,53,50,51,55,53,47,57,51,49,58,50,48,56,53,53,50,52,53,47,49,55,50,46,52,54,49,37,50,28,94,53,82,50,65,68,61,52,51,50,48,53,52,50,53,55,50,49,52,52,49,36,58,76,69,58,45,52,53,83,83,49,45,54,37,56,52,46,28,52,43,42,60,55,51,84,55,40,99,38,99,70,52,60,63,45,60,95,86,30,70,61,56,53,43,33,52,54,27,46,52,52,34,52,51,49,35,52,52,44,51,52,64,78,68,107